Protein AF-I0R8M8-F1 (afdb_monomer)

Radius of gyration: 15.37 Å; Cα contacts (8 Å, |Δi|>4): 117; chains: 1; bounding box: 38×27×42 Å

Organism: NCBI:txid1095750

Secondary structure (DSSP, 8-state):
--GGGTSS-GGGS-HHHHHHHHHHHHHH---TT--HHHHHHHHHH--TTS-HHHHHHHHHHHTT-HHHHHHHHHHHT-HHHHHHHHHHHHHHHHH-SSS-HHHHHHHHHHHHHHHHHHHHHTT----------

Nearest PDB structures (foldseek):
  2ynq-assembly1_D  TM=8.983E-01  e=4.104E-06  Geobacillus thermodenitrificans NG80-2
  6z0f-assembly1_A  TM=8.382E-01  e=6.108E-04  Bacillus subtilis subsp. subtilis str. 168
  6z0f-assembly1_B  TM=7.909E-01  e=6.414E-03  Bacillus subtilis subsp. subtilis str. 168

Solvent-accessible surface area (backbone atoms only — not comparable to full-atom values): 7699 Å² total; per-residue (Å²): 125,69,70,75,64,68,78,55,61,77,88,76,52,53,71,76,66,34,47,60,54,17,52,52,26,51,71,65,50,78,58,86,91,51,44,70,70,54,39,53,54,53,49,68,66,56,46,99,82,45,59,63,63,61,36,50,28,34,40,28,47,57,67,70,35,25,67,64,15,33,55,43,17,58,76,67,68,34,61,68,55,30,36,54,22,40,53,50,39,42,52,54,55,72,68,51,81,84,58,53,72,68,62,41,51,54,52,46,52,58,41,51,52,54,40,49,55,38,25,57,74,70,72,45,89,75,77,76,79,77,79,80,129

Foldseek 3Di:
DLVVLLPDDLVPDDLVRLLVLLLVLLVPDPQPVNDVVNSVVLNVVPDSPPDSLSSSLSNCVSNLVLVSNCVSCVVVVPLVSNLSSLSSVLVVLVPDPPDDPVVSVVVNVVSVVSNVVSCVVVVHDDDPDPPDD

Mean predicted aligned error: 7.82 Å

Sequence (133 aa):
MIDDLSNISVSTMNEYEKYIPAVAYIRSQSVDAFSKETKDMLIERLSYNSDVKQLDYWIYLGRADADNAIDIAQRLSDNQLLLYAYIQKYEIVSADTTLSGDDKSSKLNSIKENIKDLAQTLGIKYEPEKTEE

pLDDT: mean 79.9, std 14.68, range [33.81, 95.94]

Structure (mmCIF, N/CA/C/O backbone):
data_AF-I0R8M8-F1
#
_entry.id   AF-I0R8M8-F1
#
loop_
_atom_site.group_PDB
_atom_site.id
_atom_site.type_symbol
_atom_site.label_atom_id
_atom_site.label_alt_id
_atom_site.label_comp_id
_atom_site.label_asym_id
_atom_site.label_entity_id
_atom_site.label_seq_id
_atom_site.pdbx_PDB_ins_code
_atom_site.Cartn_x
_atom_site.Cartn_y
_atom_site.Cartn_z
_atom_site.occupancy
_atom_site.B_iso_or_equiv
_atom_site.auth_seq_id
_atom_site.auth_comp_id
_atom_site.auth_asym_id
_atom_site.auth_atom_id
_atom_site.pdbx_PDB_model_num
ATOM 1 N N . MET A 1 1 ? -6.540 12.535 -19.218 1.00 45.56 1 MET A N 1
ATOM 2 C CA . MET A 1 1 ? -5.378 11.708 -19.621 1.00 45.56 1 MET A CA 1
ATOM 3 C C . MET A 1 1 ? -5.058 10.590 -18.618 1.00 45.56 1 MET A C 1
ATOM 5 O O . MET A 1 1 ? -4.405 9.642 -19.017 1.00 45.56 1 MET A O 1
ATOM 9 N N . ILE A 1 2 ? -5.539 10.633 -17.361 1.00 47.44 2 ILE A N 1
ATOM 10 C CA . ILE A 1 2 ? -5.502 9.463 -16.452 1.00 47.44 2 ILE A CA 1
ATOM 11 C C . ILE A 1 2 ? -6.608 8.437 -16.782 1.00 47.44 2 ILE A C 1
ATOM 13 O O . ILE A 1 2 ? -6.375 7.241 -16.643 1.00 47.44 2 ILE A O 1
ATOM 17 N N . ASP A 1 3 ? -7.764 8.880 -17.295 1.00 49.12 3 ASP A N 1
ATOM 18 C CA . ASP A 1 3 ? -8.909 7.990 -17.563 1.00 49.12 3 ASP A CA 1
ATOM 19 C C . ASP A 1 3 ? -8.630 6.891 -18.601 1.00 49.12 3 ASP A C 1
ATOM 21 O O . ASP A 1 3 ? -9.057 5.754 -18.406 1.00 49.12 3 ASP A O 1
ATOM 25 N N . ASP A 1 4 ? -7.843 7.167 -19.646 1.00 52.22 4 ASP A N 1
ATOM 26 C CA . ASP A 1 4 ? -7.537 6.173 -20.692 1.00 52.22 4 ASP A CA 1
ATOM 27 C C . ASP A 1 4 ? -6.676 5.008 -20.175 1.00 52.22 4 ASP A C 1
ATOM 29 O O . ASP A 1 4 ? -6.748 3.892 -20.689 1.00 52.22 4 ASP A O 1
ATOM 33 N N . LEU A 1 5 ? -5.889 5.242 -19.119 1.00 55.00 5 LEU A N 1
ATOM 34 C CA . LEU A 1 5 ? -5.013 4.232 -18.527 1.00 55.00 5 LEU A CA 1
ATOM 35 C C . LEU A 1 5 ? -5.740 3.331 -17.526 1.00 55.00 5 LEU A C 1
ATOM 37 O O . LEU A 1 5 ? -5.171 2.318 -17.137 1.00 55.00 5 LEU A O 1
ATOM 41 N N . SER A 1 6 ? -6.970 3.650 -17.111 1.00 58.25 6 SER A N 1
ATOM 42 C CA . SER A 1 6 ? -7.736 2.841 -16.147 1.00 58.25 6 SER A CA 1
ATOM 43 C C . SER A 1 6 ? -8.285 1.535 -16.745 1.00 58.25 6 SER A C 1
ATOM 45 O O . SER A 1 6 ? -8.376 0.530 -16.043 1.00 58.25 6 SER A O 1
ATOM 47 N N . ASN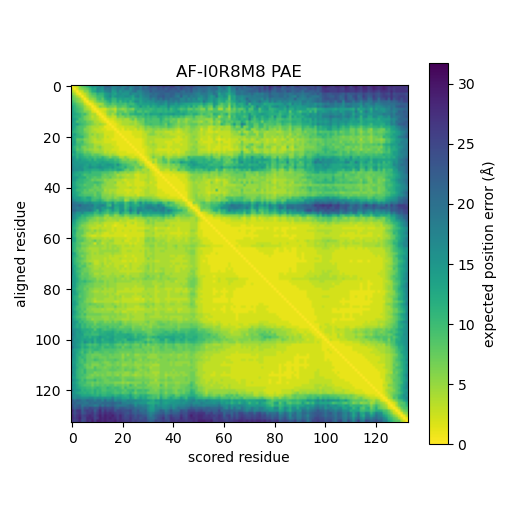 A 1 7 ? -8.571 1.519 -18.054 1.00 60.56 7 ASN A N 1
ATOM 48 C CA . ASN A 1 7 ? -9.250 0.414 -18.748 1.00 60.56 7 ASN A CA 1
ATOM 49 C C . ASN A 1 7 ? -8.324 -0.715 -19.232 1.00 60.56 7 ASN A C 1
ATOM 51 O O . ASN A 1 7 ? -8.800 -1.742 -19.714 1.00 60.56 7 ASN A O 1
ATOM 55 N N . ILE A 1 8 ? -7.004 -0.547 -19.129 1.00 67.56 8 ILE A N 1
ATOM 56 C CA . ILE A 1 8 ? -6.031 -1.557 -19.565 1.00 67.56 8 ILE A CA 1
ATOM 57 C C . ILE A 1 8 ? -5.657 -2.440 -18.371 1.00 67.56 8 ILE A C 1
ATOM 59 O O . ILE A 1 8 ? -5.300 -1.937 -17.299 1.00 67.56 8 ILE A O 1
ATOM 63 N N . SER A 1 9 ? -5.707 -3.763 -18.547 1.00 71.56 9 SER A N 1
ATOM 64 C CA . SER A 1 9 ? -5.292 -4.709 -17.508 1.00 71.56 9 SER A CA 1
ATOM 65 C C . SER A 1 9 ? -3.808 -4.533 -17.179 1.00 71.56 9 SER A C 1
ATOM 67 O O . SER A 1 9 ? -2.962 -4.551 -18.076 1.00 71.56 9 SER A O 1
ATOM 69 N N . VAL A 1 10 ? -3.482 -4.432 -15.888 1.00 73.25 10 VAL A N 1
ATOM 70 C CA . VAL A 1 10 ? -2.095 -4.312 -15.399 1.00 73.25 10 VAL A CA 1
ATOM 71 C C . VAL A 1 10 ? -1.236 -5.477 -15.908 1.00 73.25 10 VAL A C 1
ATOM 73 O O . VAL A 1 10 ? -0.089 -5.289 -16.303 1.00 73.25 10 VAL A O 1
ATOM 76 N N . SER A 1 11 ? -1.816 -6.676 -16.012 1.00 68.69 11 SER A N 1
ATOM 77 C CA . SER A 1 11 ? -1.134 -7.877 -16.514 1.00 68.69 11 SER A CA 1
ATOM 78 C C . SER A 1 11 ? -0.768 -7.839 -18.003 1.00 68.69 11 SER A C 1
ATOM 80 O O . SER A 1 11 ? 0.063 -8.632 -18.433 1.00 68.69 11 SER A O 1
ATOM 82 N N . THR A 1 12 ? -1.378 -6.947 -18.789 1.00 74.56 12 THR A N 1
ATOM 83 C CA . THR A 1 12 ? -1.187 -6.876 -20.251 1.00 74.56 12 THR A CA 1
ATOM 84 C C . THR A 1 12 ? -0.199 -5.800 -20.699 1.00 74.56 12 THR A C 1
ATOM 86 O O . THR A 1 12 ? 0.222 -5.822 -21.850 1.00 74.56 12 THR A O 1
ATOM 89 N N . MET A 1 13 ? 0.182 -4.885 -19.804 1.00 76.62 13 MET A N 1
ATOM 90 C CA . MET A 1 13 ? 1.145 -3.821 -20.098 1.00 76.62 13 MET A CA 1
ATOM 91 C C . MET A 1 13 ? 2.584 -4.352 -20.067 1.00 76.62 13 MET A C 1
ATOM 93 O O . MET A 1 13 ? 2.937 -5.171 -19.212 1.00 76.62 13 MET A O 1
ATOM 97 N N . ASN A 1 14 ? 3.440 -3.844 -20.949 1.00 77.50 14 ASN A N 1
ATOM 98 C CA . ASN A 1 14 ? 4.884 -4.032 -20.833 1.00 77.50 14 ASN A CA 1
ATOM 99 C C . ASN A 1 14 ? 5.496 -3.080 -19.782 1.00 77.50 14 ASN A C 1
ATOM 101 O O . ASN A 1 14 ? 4.851 -2.155 -19.295 1.00 77.50 14 ASN A O 1
ATOM 105 N N . GLU A 1 15 ? 6.754 -3.308 -19.408 1.00 70.62 15 GLU A N 1
ATOM 106 C CA . GLU A 1 15 ? 7.450 -2.543 -18.361 1.00 70.62 15 GLU A CA 1
ATOM 107 C C . GLU A 1 15 ? 7.467 -1.023 -18.619 1.00 70.62 15 GLU A C 1
ATOM 109 O O . GLU A 1 15 ? 7.186 -0.232 -17.717 1.00 70.62 15 GLU A O 1
ATOM 114 N N . TYR A 1 16 ? 7.700 -0.606 -19.866 1.00 74.44 16 TYR A N 1
ATOM 115 C CA . TYR A 1 16 ? 7.684 0.807 -20.253 1.00 74.44 16 TYR A CA 1
ATOM 116 C C . TYR A 1 16 ? 6.284 1.423 -20.144 1.00 74.44 16 TYR A C 1
ATOM 118 O O . TYR A 1 16 ? 6.135 2.563 -19.703 1.00 74.44 16 TYR A O 1
ATOM 126 N N . GLU A 1 17 ? 5.256 0.664 -20.520 1.00 79.50 17 GLU A N 1
ATOM 127 C CA . GLU A 1 17 ? 3.852 1.079 -20.430 1.00 79.50 17 GLU A CA 1
ATOM 128 C C . GLU A 1 17 ? 3.376 1.205 -18.980 1.00 79.50 17 GLU A C 1
ATOM 130 O O . GLU A 1 17 ? 2.491 2.011 -18.702 1.00 79.50 17 GLU A O 1
ATOM 135 N N . LYS A 1 18 ? 3.985 0.460 -18.049 1.00 80.06 18 LYS A N 1
ATOM 136 C CA . LYS A 1 18 ? 3.679 0.513 -16.613 1.00 80.06 18 LYS A CA 1
ATOM 137 C C . LYS A 1 18 ? 4.355 1.674 -15.890 1.00 80.06 18 LYS A C 1
ATOM 139 O O . LYS A 1 18 ? 3.802 2.199 -14.925 1.00 80.06 18 LYS A O 1
ATOM 144 N N . TYR A 1 19 ? 5.528 2.103 -16.352 1.00 81.56 19 TYR A N 1
ATOM 145 C CA . TYR A 1 19 ? 6.311 3.138 -15.675 1.00 81.56 19 TYR A CA 1
ATOM 146 C C . TYR A 1 19 ? 5.564 4.473 -15.543 1.00 81.56 19 TYR A C 1
ATOM 148 O O . TYR A 1 19 ? 5.460 5.033 -14.452 1.00 81.56 19 TYR A O 1
ATOM 156 N N . ILE A 1 20 ? 4.995 4.971 -16.645 1.00 80.31 20 ILE A N 1
ATOM 157 C CA . ILE A 1 20 ? 4.268 6.250 -16.668 1.00 80.31 20 ILE A CA 1
ATOM 158 C C . ILE A 1 20 ? 3.068 6.254 -15.698 1.00 80.31 20 ILE A C 1
ATOM 160 O O . ILE A 1 20 ? 3.007 7.168 -14.868 1.00 80.31 20 ILE A O 1
ATOM 164 N N . PRO A 1 21 ? 2.126 5.285 -15.745 1.00 81.19 21 PRO A N 1
ATOM 165 C CA . PRO A 1 21 ? 1.018 5.249 -14.797 1.00 81.19 21 PRO A CA 1
ATOM 166 C C . PRO A 1 21 ? 1.493 5.048 -13.357 1.00 81.19 21 PRO A C 1
ATOM 168 O O . PRO A 1 21 ? 1.006 5.758 -12.484 1.00 81.19 21 PRO A O 1
ATOM 171 N N . ALA A 1 22 ? 2.469 4.172 -13.091 1.00 81.62 22 ALA A N 1
ATOM 172 C CA . ALA A 1 22 ? 3.003 3.969 -11.740 1.00 81.62 22 ALA A CA 1
ATOM 173 C C . ALA A 1 22 ? 3.521 5.280 -11.118 1.00 81.62 22 ALA A C 1
ATOM 175 O O . ALA A 1 22 ? 3.127 5.647 -10.011 1.00 81.62 22 ALA A O 1
ATOM 176 N N . VAL A 1 23 ? 4.342 6.039 -11.854 1.00 82.31 23 VAL A N 1
ATOM 177 C CA . VAL A 1 23 ? 4.855 7.339 -11.391 1.00 82.31 23 VAL A CA 1
ATOM 178 C C . VAL A 1 23 ? 3.727 8.356 -11.206 1.00 82.31 23 VAL A C 1
ATOM 180 O O . VAL A 1 23 ? 3.731 9.105 -10.227 1.00 82.31 23 VAL A O 1
ATOM 183 N N . ALA A 1 24 ? 2.753 8.397 -12.120 1.00 81.94 24 A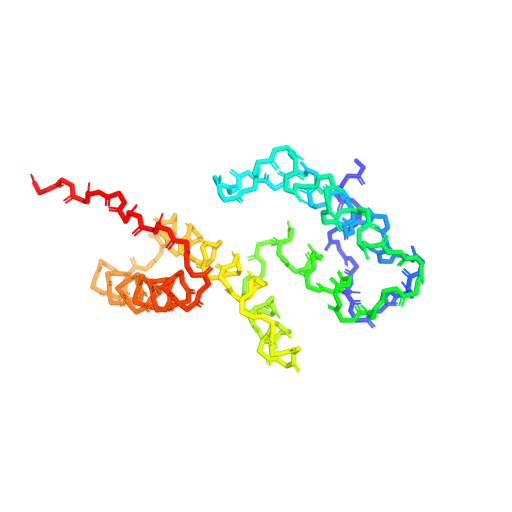LA A N 1
ATOM 184 C CA . ALA A 1 24 ? 1.602 9.290 -11.998 1.00 81.94 24 ALA A CA 1
ATOM 185 C C . ALA A 1 24 ? 0.791 8.995 -10.726 1.00 81.94 24 ALA A C 1
ATOM 187 O O . ALA A 1 24 ? 0.452 9.929 -9.999 1.00 81.94 24 ALA A O 1
ATOM 188 N N . TYR A 1 25 ? 0.562 7.716 -10.424 1.00 81.88 25 TYR A N 1
ATOM 189 C CA . TYR A 1 25 ? -0.183 7.287 -9.246 1.00 81.88 25 TYR A CA 1
ATOM 190 C C . TYR A 1 25 ? 0.532 7.609 -7.931 1.00 81.88 25 TYR A C 1
ATOM 192 O O . TYR A 1 25 ? -0.101 8.107 -7.001 1.00 81.88 25 TYR A O 1
ATOM 200 N N . ILE A 1 26 ? 1.857 7.446 -7.863 1.00 81.75 26 ILE A N 1
ATOM 201 C CA . ILE A 1 26 ? 2.640 7.856 -6.680 1.00 81.75 26 ILE A CA 1
ATOM 202 C C . ILE A 1 26 ? 2.523 9.359 -6.443 1.00 81.75 26 ILE A C 1
ATOM 204 O O . ILE A 1 26 ? 2.323 9.808 -5.312 1.00 81.75 26 ILE A O 1
ATOM 208 N N . ARG A 1 27 ? 2.614 10.155 -7.514 1.00 81.06 27 ARG A N 1
ATOM 209 C CA . ARG A 1 27 ? 2.477 11.614 -7.424 1.00 81.06 27 ARG A CA 1
ATOM 210 C C . ARG A 1 27 ? 1.089 12.020 -6.933 1.00 81.06 27 ARG A C 1
ATOM 212 O O . ARG A 1 27 ? 0.991 12.944 -6.124 1.00 81.06 27 ARG A O 1
ATOM 219 N N . SER A 1 28 ? 0.040 11.335 -7.392 1.00 78.75 28 SER A N 1
ATOM 220 C CA . SER A 1 28 ? -1.347 11.630 -7.022 1.00 78.75 28 SER A CA 1
ATOM 221 C C . SER A 1 28 ? -1.781 11.070 -5.668 1.00 78.75 28 SER A C 1
ATOM 223 O O . SER A 1 28 ? -2.861 11.428 -5.211 1.00 78.75 28 SER A O 1
ATOM 225 N N . GLN A 1 29 ? -0.983 10.212 -5.022 1.00 76.12 29 GLN A N 1
ATOM 226 C CA . GLN A 1 29 ? -1.400 9.539 -3.793 1.00 76.12 29 GLN A CA 1
ATOM 227 C C . GLN A 1 29 ? -1.700 10.542 -2.675 1.00 76.12 29 GLN A C 1
ATOM 229 O O . GLN A 1 29 ? -0.848 11.353 -2.324 1.00 76.12 29 GLN A O 1
ATOM 234 N N . SER A 1 30 ? -2.898 10.498 -2.101 1.00 64.62 30 SER A N 1
ATOM 235 C CA . SER A 1 30 ? -3.338 11.446 -1.066 1.00 64.62 30 SER A CA 1
ATOM 236 C C . SER A 1 30 ? -3.210 10.919 0.362 1.00 64.62 30 SER A C 1
ATOM 238 O O . SER A 1 30 ? -3.522 11.652 1.288 1.00 64.62 30 SER A O 1
ATOM 240 N N . VAL A 1 31 ? -2.765 9.674 0.540 1.00 63.62 31 VAL A N 1
ATOM 241 C CA . VAL A 1 31 ? -2.599 9.048 1.858 1.00 63.62 31 VAL A CA 1
ATOM 242 C C . VAL A 1 31 ? -1.570 9.831 2.684 1.00 63.62 31 VAL A C 1
ATOM 244 O O . VAL A 1 31 ? -0.453 10.057 2.212 1.00 63.62 31 VAL A O 1
ATOM 247 N N . ASP A 1 32 ? -1.912 10.186 3.926 1.00 62.75 32 ASP A N 1
ATOM 248 C CA . ASP A 1 32 ? -1.104 11.048 4.812 1.00 62.75 32 ASP A CA 1
ATOM 249 C C . ASP A 1 32 ? 0.328 10.536 5.050 1.00 62.75 32 ASP A C 1
ATOM 251 O O . ASP A 1 32 ? 1.256 11.311 5.288 1.00 62.75 32 ASP A O 1
ATOM 255 N N . ALA A 1 33 ? 0.546 9.226 4.915 1.00 64.62 33 ALA A N 1
ATOM 256 C CA . ALA A 1 33 ? 1.864 8.600 5.009 1.00 64.62 33 ALA A CA 1
ATOM 257 C C . ALA A 1 33 ? 2.821 8.950 3.843 1.00 64.62 33 ALA A C 1
ATOM 259 O O . ALA A 1 33 ? 3.999 8.590 3.889 1.00 64.62 33 ALA A O 1
ATOM 260 N N . PHE A 1 34 ? 2.343 9.635 2.798 1.00 67.38 34 PHE A N 1
ATOM 261 C CA . PHE A 1 34 ? 3.119 10.015 1.617 1.00 67.38 34 PHE A CA 1
ATOM 262 C C . PHE A 1 34 ? 3.418 11.518 1.598 1.00 67.38 34 PHE A C 1
ATOM 264 O O . PHE A 1 34 ? 2.836 12.280 0.816 1.00 67.38 34 PHE A O 1
ATOM 271 N N . SER A 1 35 ? 4.386 11.952 2.415 1.00 77.31 35 SER A N 1
ATOM 272 C CA . SER A 1 35 ? 4.948 13.304 2.287 1.00 77.31 35 SER A CA 1
ATOM 273 C C . SER A 1 35 ? 5.515 13.528 0.880 1.00 77.31 35 SER A C 1
ATOM 275 O O . SER A 1 35 ? 5.829 12.575 0.157 1.00 77.31 35 SER A O 1
ATOM 277 N N . LYS A 1 36 ? 5.693 14.791 0.481 1.00 76.19 36 LYS A N 1
ATOM 278 C CA . LYS A 1 36 ? 6.299 15.112 -0.817 1.00 76.19 36 LYS A CA 1
ATOM 279 C C . LYS A 1 36 ? 7.687 14.471 -0.961 1.00 76.19 36 LYS A C 1
ATOM 281 O O . LYS A 1 36 ? 7.950 13.836 -1.974 1.00 76.19 36 LYS A O 1
ATOM 286 N N . GLU A 1 37 ? 8.524 14.554 0.072 1.00 78.69 37 GLU A N 1
ATOM 287 C CA . GLU A 1 37 ? 9.860 13.941 0.088 1.00 78.69 37 GLU A CA 1
ATOM 288 C C . GLU A 1 37 ? 9.789 12.415 -0.031 1.00 78.69 37 GLU A C 1
ATOM 290 O O . GLU A 1 37 ? 10.599 11.805 -0.725 1.00 78.69 37 GLU A O 1
ATOM 295 N N . THR A 1 38 ? 8.795 11.794 0.610 1.00 77.50 38 THR A N 1
ATOM 296 C CA . THR A 1 38 ? 8.571 10.347 0.515 1.00 77.50 38 THR A CA 1
ATOM 297 C C . THR A 1 38 ? 8.220 9.953 -0.917 1.00 77.50 38 THR A C 1
ATOM 299 O O . THR A 1 38 ? 8.793 9.007 -1.449 1.00 77.50 38 THR A O 1
ATOM 302 N N . LYS A 1 39 ? 7.325 10.700 -1.573 1.00 79.94 39 LYS A N 1
ATOM 303 C CA . LYS A 1 39 ? 6.949 10.464 -2.974 1.00 79.94 39 LYS A CA 1
ATOM 304 C C . LYS A 1 39 ? 8.129 10.645 -3.921 1.00 79.94 39 LYS A C 1
ATOM 306 O O . LYS A 1 39 ? 8.337 9.791 -4.778 1.00 79.94 39 LYS A O 1
ATOM 311 N N . ASP A 1 40 ? 8.905 11.712 -3.753 1.00 81.44 40 ASP A N 1
ATOM 312 C CA . ASP A 1 40 ? 10.075 11.984 -4.589 1.00 81.44 40 ASP A CA 1
ATOM 313 C C . ASP 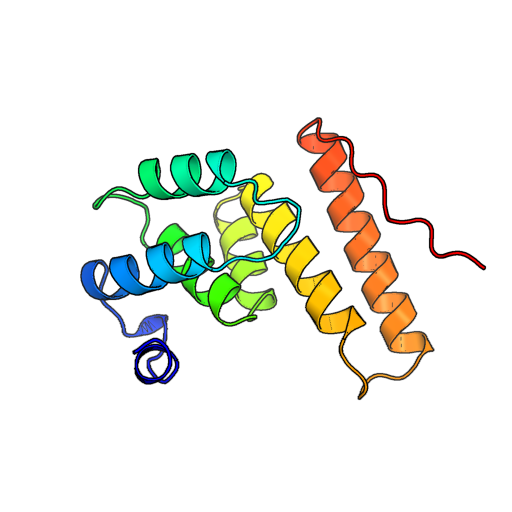A 1 40 ? 11.117 10.857 -4.441 1.00 81.44 40 ASP A C 1
ATOM 315 O O . ASP A 1 40 ? 11.552 10.294 -5.443 1.00 81.44 40 ASP A O 1
ATOM 319 N N . MET A 1 41 ? 11.402 10.409 -3.211 1.00 80.19 41 MET A N 1
ATOM 320 C CA . MET A 1 41 ? 12.278 9.256 -2.952 1.00 80.19 41 MET A CA 1
ATOM 321 C C . MET A 1 41 ? 11.753 7.954 -3.586 1.00 80.19 41 MET A C 1
ATOM 323 O O . MET A 1 41 ? 12.536 7.162 -4.112 1.00 80.19 41 MET A O 1
ATOM 327 N N . LEU A 1 42 ? 10.444 7.691 -3.523 1.00 79.69 42 LEU A N 1
ATOM 328 C CA . LEU A 1 42 ? 9.840 6.499 -4.132 1.00 79.69 42 LEU A CA 1
ATOM 329 C C . LEU A 1 42 ? 9.960 6.521 -5.659 1.00 79.69 42 LEU A C 1
ATOM 331 O O . LEU A 1 42 ? 10.260 5.493 -6.263 1.00 79.69 42 LEU A O 1
ATOM 335 N N . ILE A 1 43 ? 9.775 7.690 -6.273 1.00 80.06 43 ILE A N 1
ATOM 336 C CA . ILE A 1 43 ? 9.938 7.884 -7.718 1.00 80.06 43 ILE A CA 1
ATOM 337 C C . ILE A 1 43 ? 11.407 7.738 -8.122 1.00 80.06 43 ILE A C 1
ATOM 339 O O . ILE A 1 43 ? 11.688 7.111 -9.133 1.00 80.06 43 ILE A O 1
ATOM 343 N N . GLU A 1 44 ? 12.353 8.255 -7.337 1.00 79.38 44 GLU A N 1
ATOM 344 C CA . GLU A 1 44 ? 13.789 8.082 -7.603 1.00 79.38 44 GLU A CA 1
ATOM 345 C C . GLU A 1 44 ? 14.234 6.615 -7.514 1.00 79.38 44 GLU A C 1
ATOM 347 O O . GLU A 1 44 ? 15.095 6.175 -8.277 1.00 79.38 44 GLU A O 1
ATOM 352 N N . ARG A 1 45 ? 13.635 5.838 -6.601 1.00 72.69 45 ARG A N 1
ATOM 353 C CA . ARG A 1 45 ? 13.871 4.388 -6.485 1.00 72.69 45 ARG A CA 1
ATOM 354 C C . ARG A 1 45 ? 13.228 3.586 -7.617 1.00 72.69 45 ARG A C 1
ATOM 356 O O . ARG A 1 45 ? 13.677 2.472 -7.892 1.00 72.69 45 ARG A O 1
ATOM 363 N N . LEU A 1 46 ? 12.210 4.138 -8.275 1.00 73.25 46 LEU A N 1
ATOM 364 C CA . LEU A 1 46 ? 11.635 3.588 -9.495 1.00 73.25 46 LEU A CA 1
ATOM 365 C C . LEU A 1 46 ? 12.542 3.922 -10.677 1.00 73.25 46 LEU A C 1
ATOM 367 O O . LEU A 1 46 ? 12.384 4.930 -11.357 1.00 73.25 46 LEU A O 1
ATOM 371 N N . SER A 1 47 ? 13.526 3.064 -10.918 1.00 60.56 47 SER A N 1
ATOM 372 C CA . SER A 1 47 ? 14.343 3.130 -12.125 1.00 60.56 47 SER A CA 1
ATOM 373 C C . SER A 1 47 ? 13.749 2.245 -13.219 1.00 60.56 47 SER A C 1
ATOM 375 O O . SER A 1 47 ? 12.930 1.370 -12.960 1.00 60.56 47 SER A O 1
ATOM 377 N N . TYR A 1 48 ? 14.216 2.421 -14.451 1.00 49.25 48 TYR A N 1
ATOM 378 C CA . TYR A 1 48 ? 13.850 1.570 -15.584 1.00 49.25 48 TYR A CA 1
ATOM 379 C C . TYR A 1 48 ? 14.142 0.062 -15.368 1.00 49.25 48 TYR A C 1
ATOM 381 O O . TYR A 1 48 ? 13.600 -0.751 -16.094 1.00 49.25 48 TYR A O 1
ATOM 389 N N . ASN A 1 49 ? 14.954 -0.311 -14.367 1.00 51.38 49 ASN A N 1
ATOM 390 C CA . ASN A 1 49 ? 15.225 -1.707 -13.984 1.00 51.38 49 ASN A CA 1
ATOM 391 C C . ASN A 1 49 ? 14.470 -2.146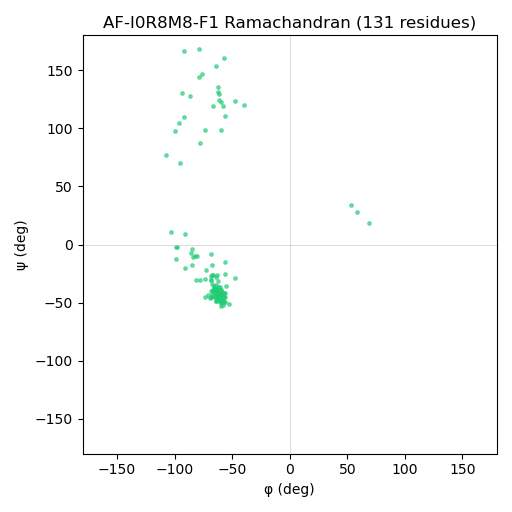 -12.715 1.00 51.38 49 ASN A C 1
ATOM 393 O O . ASN A 1 49 ? 14.836 -3.146 -12.089 1.00 51.38 49 ASN A O 1
ATOM 397 N N . SER A 1 50 ? 13.513 -1.349 -12.239 1.00 60.94 50 SER A N 1
ATOM 398 C CA . SER A 1 50 ? 12.706 -1.716 -11.080 1.00 60.94 50 SER A CA 1
ATOM 399 C C . SER A 1 50 ? 11.917 -2.978 -11.390 1.00 60.94 50 SER A C 1
ATOM 401 O O . SER A 1 50 ? 11.330 -3.091 -12.461 1.00 60.94 50 SER A O 1
ATOM 403 N N . ASP A 1 51 ? 11.897 -3.924 -10.446 1.00 71.31 51 ASP A N 1
ATOM 404 C CA . ASP A 1 51 ? 11.129 -5.163 -10.583 1.00 71.31 51 ASP A CA 1
ATOM 405 C C . ASP A 1 51 ? 9.709 -4.813 -11.049 1.00 71.31 51 ASP A C 1
ATOM 407 O O . ASP A 1 51 ? 9.027 -4.013 -10.406 1.00 71.31 51 ASP A O 1
ATOM 411 N N . VAL A 1 52 ? 9.272 -5.385 -12.176 1.00 76.62 52 VAL A N 1
ATOM 412 C CA . VAL A 1 52 ? 7.944 -5.165 -12.776 1.00 76.62 52 VAL A CA 1
ATOM 413 C C . VAL A 1 52 ? 6.830 -5.290 -11.729 1.00 76.62 52 VAL A C 1
ATOM 415 O O . VAL A 1 52 ? 5.813 -4.607 -11.820 1.00 76.62 52 VAL A O 1
ATOM 418 N N . LYS A 1 53 ? 7.043 -6.093 -10.680 1.00 81.50 53 LYS A N 1
ATOM 419 C CA . LYS A 1 53 ? 6.135 -6.208 -9.536 1.00 81.50 53 LYS A CA 1
ATOM 420 C C . LYS A 1 53 ? 5.975 -4.907 -8.744 1.00 81.50 53 LYS A C 1
ATOM 422 O O . LYS A 1 53 ? 4.868 -4.606 -8.318 1.00 81.50 53 LYS A O 1
ATOM 427 N N . GLN A 1 54 ? 7.029 -4.115 -8.554 1.00 83.44 54 GLN A N 1
ATOM 428 C CA . GLN A 1 54 ? 6.915 -2.795 -7.924 1.00 83.44 54 GLN A CA 1
ATOM 429 C C . GLN A 1 54 ? 6.100 -1.830 -8.789 1.00 83.44 54 GLN A C 1
ATOM 431 O O . GLN A 1 54 ? 5.314 -1.055 -8.254 1.00 83.44 54 GLN A O 1
ATOM 436 N N . LEU A 1 55 ? 6.231 -1.895 -10.117 1.00 85.69 55 LEU A N 1
ATOM 437 C CA . LEU A 1 55 ? 5.392 -1.097 -11.015 1.00 85.69 55 LEU A CA 1
ATOM 438 C C . LEU A 1 55 ? 3.921 -1.510 -10.915 1.00 85.69 55 LEU A C 1
ATOM 440 O O . LEU A 1 55 ? 3.053 -0.650 -10.771 1.00 85.69 55 LEU A O 1
ATOM 444 N N . ASP A 1 56 ? 3.654 -2.816 -10.918 1.00 88.06 56 ASP A N 1
ATOM 445 C CA . ASP A 1 56 ? 2.308 -3.362 -10.735 1.00 88.06 56 ASP A CA 1
ATOM 446 C C . ASP A 1 56 ? 1.696 -2.892 -9.415 1.00 88.06 56 ASP A C 1
ATOM 448 O O . ASP A 1 56 ? 0.558 -2.427 -9.400 1.00 88.06 56 ASP A O 1
ATOM 452 N N . TYR A 1 57 ? 2.468 -2.936 -8.325 1.00 91.12 57 TYR A N 1
ATOM 453 C CA . TYR A 1 57 ? 2.041 -2.470 -7.008 1.00 91.12 57 TYR A CA 1
ATOM 454 C C . TYR A 1 57 ? 1.510 -1.031 -7.050 1.00 91.12 57 TYR A C 1
ATOM 456 O O . TYR A 1 57 ? 0.393 -0.774 -6.603 1.00 91.12 57 TYR A O 1
ATOM 464 N N . TRP A 1 58 ? 2.273 -0.096 -7.625 1.00 89.38 58 TRP A N 1
ATOM 465 C CA . TRP A 1 58 ? 1.876 1.314 -7.668 1.00 89.38 58 TRP A CA 1
ATOM 466 C C . TRP A 1 58 ? 0.671 1.566 -8.570 1.00 89.38 58 TRP A C 1
ATOM 468 O O . TRP A 1 58 ? -0.127 2.459 -8.285 1.00 89.38 58 TRP A O 1
ATOM 478 N N . ILE A 1 59 ? 0.504 0.768 -9.627 1.00 88.31 59 ILE A N 1
ATOM 479 C CA . ILE A 1 59 ? -0.684 0.832 -10.481 1.00 88.31 59 ILE A CA 1
ATOM 480 C C . ILE A 1 59 ? -1.918 0.326 -9.729 1.00 88.31 59 ILE A C 1
ATOM 482 O O . ILE A 1 59 ? -2.951 0.991 -9.767 1.00 88.31 59 ILE A O 1
ATOM 486 N N . TYR A 1 60 ? -1.831 -0.811 -9.029 1.00 92.06 60 TYR A N 1
ATOM 487 C CA . TYR A 1 60 ? -2.951 -1.333 -8.239 1.00 92.06 60 TYR A CA 1
ATOM 488 C C . TYR A 1 60 ? -3.340 -0.380 -7.110 1.00 92.06 60 TYR A C 1
ATOM 490 O O . TYR A 1 60 ? -4.513 -0.026 -6.989 1.00 92.06 60 TYR A O 1
ATOM 498 N N . LEU A 1 61 ? -2.357 0.126 -6.360 1.00 89.38 61 LEU A N 1
ATOM 499 C CA . LEU A 1 61 ? -2.580 1.124 -5.315 1.00 89.38 61 LEU A CA 1
ATOM 500 C C . LEU A 1 61 ? -3.251 2.385 -5.895 1.00 89.38 61 LEU A C 1
ATOM 502 O O . LEU A 1 61 ? -4.266 2.866 -5.400 1.00 89.38 61 LEU A O 1
ATOM 506 N N . GLY A 1 62 ? -2.752 2.887 -7.024 1.00 85.88 62 GLY A N 1
ATOM 507 C CA . GLY A 1 62 ? -3.326 4.045 -7.708 1.00 85.88 62 GLY A CA 1
ATOM 508 C C . GLY A 1 62 ? -4.755 3.863 -8.228 1.00 85.88 62 GLY A C 1
ATOM 509 O O . GLY A 1 62 ? -5.501 4.833 -8.352 1.00 85.88 62 GLY A O 1
ATOM 510 N N . ARG A 1 63 ? -5.159 2.621 -8.507 1.00 88.19 63 ARG A N 1
ATOM 511 C CA . ARG A 1 63 ? -6.516 2.249 -8.936 1.00 88.19 63 ARG A CA 1
ATOM 512 C C . ARG A 1 63 ? -7.448 1.893 -7.774 1.00 88.19 63 ARG A C 1
ATOM 514 O O . ARG A 1 63 ? -8.551 1.418 -8.026 1.00 88.19 63 ARG A O 1
ATOM 521 N N . ALA A 1 64 ? -7.018 2.125 -6.531 1.00 88.06 64 ALA A N 1
ATOM 522 C CA . ALA A 1 64 ? -7.727 1.718 -5.318 1.00 88.06 64 ALA A CA 1
ATOM 523 C C . ALA A 1 64 ? -7.981 0.196 -5.238 1.00 88.06 64 ALA A C 1
ATOM 525 O O . ALA A 1 64 ? -8.921 -0.258 -4.591 1.00 88.06 64 ALA A O 1
ATOM 526 N N . ASP A 1 65 ? -7.119 -0.604 -5.868 1.00 91.50 65 ASP A N 1
ATOM 527 C CA . ASP A 1 65 ? -7.132 -2.063 -5.789 1.00 91.50 65 ASP A CA 1
ATOM 528 C C . ASP A 1 65 ? -6.145 -2.528 -4.709 1.00 91.50 65 ASP A C 1
ATOM 530 O O . ASP A 1 65 ? -5.055 -3.051 -4.967 1.00 91.50 65 ASP A O 1
ATOM 534 N N . ALA A 1 66 ? -6.517 -2.254 -3.458 1.00 92.62 66 ALA A N 1
ATOM 535 C CA . ALA A 1 66 ? -5.644 -2.493 -2.317 1.00 92.62 66 ALA A CA 1
ATOM 536 C C . ALA A 1 66 ? -5.366 -3.988 -2.077 1.00 92.62 66 ALA A C 1
ATOM 538 O O . ALA A 1 66 ? -4.314 -4.327 -1.543 1.00 92.62 66 ALA A O 1
ATOM 539 N N . ASP A 1 67 ? -6.262 -4.890 -2.488 1.00 94.69 67 ASP A N 1
ATOM 540 C CA . ASP A 1 67 ? -6.070 -6.333 -2.313 1.00 94.69 67 ASP A CA 1
ATOM 541 C C . ASP A 1 67 ? -4.937 -6.865 -3.199 1.00 94.69 67 ASP A C 1
ATOM 543 O O . ASP A 1 67 ? -4.049 -7.566 -2.706 1.00 94.69 67 ASP A O 1
ATOM 547 N N . ASN A 1 68 ? -4.899 -6.471 -4.477 1.00 94.50 68 ASN A N 1
ATOM 548 C CA . ASN A 1 68 ? -3.781 -6.825 -5.354 1.00 94.50 68 ASN A CA 1
ATOM 549 C C . ASN A 1 68 ? -2.471 -6.140 -4.928 1.00 94.50 68 ASN A C 1
ATOM 551 O O . ASN A 1 68 ? -1.399 -6.744 -5.018 1.00 94.50 68 ASN A O 1
ATOM 555 N N . ALA A 1 69 ? -2.538 -4.910 -4.406 1.00 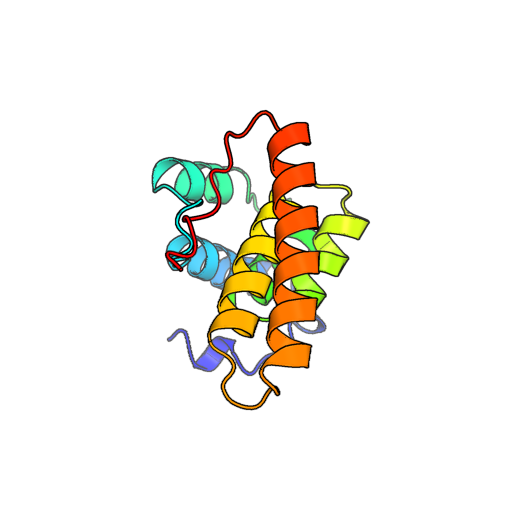93.75 69 ALA A N 1
ATOM 556 C CA . ALA A 1 69 ? -1.369 -4.232 -3.847 1.00 93.75 69 ALA A CA 1
ATOM 557 C C . ALA A 1 69 ? -0.805 -4.963 -2.607 1.00 93.75 69 ALA A C 1
ATOM 559 O O . ALA A 1 69 ? 0.410 -5.152 -2.510 1.00 93.75 69 ALA A O 1
ATOM 560 N N . ILE A 1 70 ? -1.666 -5.438 -1.695 1.00 95.94 70 ILE A N 1
ATOM 561 C CA . ILE A 1 70 ? -1.276 -6.249 -0.526 1.00 95.94 70 ILE A CA 1
ATOM 562 C C . ILE A 1 70 ? -0.587 -7.542 -0.969 1.00 95.94 70 ILE A C 1
ATOM 564 O O . ILE A 1 70 ? 0.495 -7.852 -0.470 1.00 95.94 70 ILE A O 1
ATOM 568 N N . ASP A 1 71 ? -1.174 -8.275 -1.917 1.00 95.62 71 ASP A N 1
ATOM 569 C CA . ASP A 1 71 ? -0.604 -9.533 -2.414 1.00 95.62 71 ASP A CA 1
ATOM 570 C C . ASP A 1 71 ? 0.798 -9.329 -3.015 1.00 95.62 71 ASP A C 1
ATOM 572 O O . ASP A 1 71 ? 1.724 -10.102 -2.751 1.00 95.62 71 ASP A O 1
ATOM 576 N N . ILE A 1 72 ? 1.002 -8.256 -3.785 1.00 92.50 72 ILE A N 1
ATOM 577 C CA . ILE A 1 72 ? 2.334 -7.931 -4.305 1.00 92.50 72 ILE A CA 1
ATOM 578 C C . ILE A 1 72 ? 3.304 -7.608 -3.169 1.00 92.50 72 ILE A C 1
ATOM 580 O O . ILE A 1 72 ? 4.405 -8.159 -3.145 1.00 92.50 72 ILE A O 1
ATOM 584 N N . ALA A 1 73 ? 2.914 -6.750 -2.226 1.00 92.38 73 ALA A N 1
ATOM 585 C CA . ALA A 1 73 ? 3.781 -6.362 -1.119 1.00 92.38 73 ALA A CA 1
ATOM 586 C C . ALA A 1 73 ? 4.201 -7.570 -0.261 1.00 92.38 73 ALA A C 1
ATOM 588 O O . ALA A 1 73 ? 5.372 -7.695 0.101 1.00 92.38 73 ALA A O 1
ATOM 589 N N . GLN A 1 74 ? 3.285 -8.513 -0.018 1.00 93.56 74 GLN A N 1
ATOM 590 C CA . GLN A 1 74 ? 3.582 -9.783 0.652 1.00 93.56 74 GLN A CA 1
ATOM 591 C C . GLN A 1 74 ? 4.560 -10.646 -0.153 1.00 93.56 74 GLN A C 1
ATOM 593 O O . GLN A 1 74 ? 5.548 -11.130 0.400 1.00 93.56 74 GLN A O 1
ATOM 598 N N . ARG A 1 75 ? 4.343 -10.806 -1.467 1.00 91.69 75 ARG A N 1
ATOM 599 C CA . ARG A 1 75 ? 5.255 -11.564 -2.346 1.00 91.69 75 ARG A CA 1
ATOM 600 C C . ARG A 1 75 ? 6.654 -10.958 -2.419 1.00 91.69 75 ARG A C 1
ATOM 602 O O . ARG A 1 75 ? 7.620 -11.698 -2.588 1.00 91.69 75 ARG A O 1
ATOM 609 N N . LEU A 1 76 ? 6.761 -9.638 -2.302 1.00 88.44 76 LEU A N 1
ATOM 610 C CA . LEU A 1 76 ? 8.034 -8.918 -2.233 1.00 88.44 76 LEU A CA 1
ATOM 611 C C . LEU A 1 76 ? 8.644 -8.916 -0.825 1.00 88.44 76 LEU A C 1
ATOM 613 O O . LEU A 1 76 ? 9.800 -8.533 -0.675 1.00 88.44 76 LEU A O 1
ATOM 617 N N . SER A 1 77 ? 7.896 -9.359 0.194 1.00 90.75 77 SER A N 1
ATOM 618 C CA . SER A 1 77 ? 8.276 -9.249 1.610 1.00 90.75 77 SER A CA 1
ATOM 619 C C . SER A 1 77 ? 8.636 -7.810 2.010 1.00 90.75 77 SER A C 1
ATOM 621 O O . SER A 1 77 ? 9.517 -7.585 2.839 1.00 90.75 77 SER A O 1
ATOM 623 N N . ASP A 1 78 ? 7.962 -6.830 1.401 1.00 89.56 78 ASP A N 1
ATOM 624 C CA . ASP A 1 78 ? 8.212 -5.408 1.619 1.00 89.56 78 ASP A CA 1
ATOM 625 C C . ASP A 1 78 ? 7.176 -4.837 2.594 1.00 89.56 78 ASP A C 1
ATOM 627 O O . ASP A 1 78 ? 6.048 -4.497 2.228 1.00 89.56 78 ASP A O 1
ATOM 631 N N . ASN A 1 79 ? 7.573 -4.737 3.863 1.00 90.00 79 ASN A N 1
ATOM 632 C CA . ASN A 1 79 ? 6.705 -4.255 4.937 1.00 90.00 79 ASN A CA 1
ATOM 633 C C . ASN A 1 79 ? 6.273 -2.795 4.752 1.00 90.00 79 ASN A C 1
ATOM 635 O O . ASN A 1 79 ? 5.205 -2.420 5.234 1.00 90.00 79 ASN A O 1
ATOM 639 N N . GLN A 1 80 ? 7.073 -1.969 4.070 1.00 86.25 80 GLN A N 1
ATOM 640 C CA . GLN A 1 80 ? 6.727 -0.570 3.832 1.00 86.25 80 GLN A CA 1
ATOM 641 C C . GLN A 1 80 ? 5.627 -0.465 2.771 1.00 86.25 80 GLN A C 1
ATOM 643 O O . GLN A 1 80 ? 4.642 0.242 2.981 1.00 86.25 80 GLN A O 1
ATOM 648 N N . LEU A 1 81 ? 5.745 -1.216 1.672 1.00 89.81 81 LEU A N 1
ATOM 649 C CA . LEU A 1 81 ? 4.670 -1.322 0.679 1.00 89.81 81 LEU A CA 1
ATOM 650 C C . LEU A 1 81 ? 3.415 -1.955 1.291 1.00 89.81 81 LEU A C 1
ATOM 652 O O . LEU A 1 81 ? 2.300 -1.496 1.061 1.00 89.81 81 LEU A O 1
ATOM 656 N N . LEU A 1 82 ? 3.587 -2.963 2.144 1.00 93.50 82 LEU A N 1
ATOM 657 C CA . LEU A 1 82 ? 2.464 -3.623 2.797 1.00 93.50 82 LEU A CA 1
ATOM 658 C C . LEU A 1 82 ? 1.698 -2.660 3.716 1.00 93.50 82 LEU A C 1
ATOM 660 O O . LEU A 1 82 ? 0.467 -2.636 3.692 1.00 93.50 82 LEU A O 1
ATOM 664 N N . LEU A 1 83 ? 2.415 -1.821 4.471 1.00 90.75 83 LEU A N 1
ATOM 665 C CA . LEU A 1 83 ? 1.820 -0.778 5.306 1.00 90.75 83 LEU A CA 1
ATOM 666 C C . LEU A 1 83 ? 0.974 0.193 4.469 1.00 90.75 83 LEU A C 1
ATOM 668 O O . LEU A 1 83 ? -0.175 0.464 4.817 1.00 90.75 83 LEU A O 1
ATOM 672 N N . TYR A 1 84 ? 1.511 0.688 3.354 1.00 88.81 84 TYR A N 1
ATOM 673 C CA . TYR A 1 84 ? 0.796 1.618 2.479 1.00 88.81 84 TYR A CA 1
ATOM 674 C C . TYR A 1 84 ? -0.478 1.015 1.879 1.00 88.81 84 TYR A C 1
ATOM 676 O O . TYR A 1 84 ? -1.516 1.680 1.863 1.00 88.81 84 TYR A O 1
ATOM 684 N N . ALA A 1 85 ? -0.428 -0.242 1.439 1.00 93.12 85 ALA A N 1
ATOM 685 C CA . ALA A 1 85 ? -1.600 -0.925 0.904 1.00 93.12 85 ALA A CA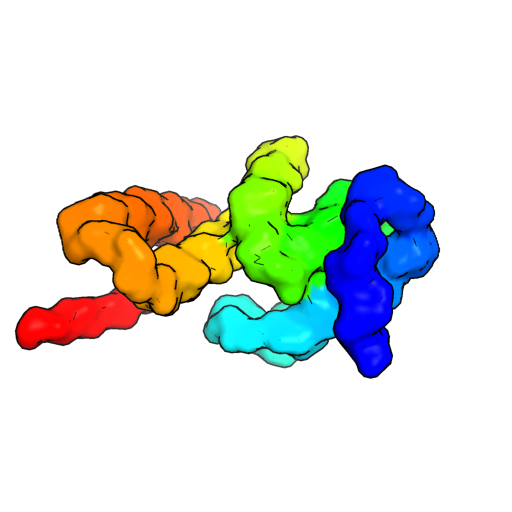 1
ATOM 686 C C . ALA A 1 85 ? -2.685 -1.142 1.973 1.00 93.12 85 ALA A C 1
ATOM 688 O O . ALA A 1 85 ? -3.869 -0.946 1.696 1.00 93.12 85 ALA A O 1
ATOM 689 N N . TYR A 1 86 ? -2.306 -1.462 3.216 1.00 94.31 86 TYR A N 1
ATOM 690 C CA . TYR A 1 86 ? -3.271 -1.568 4.31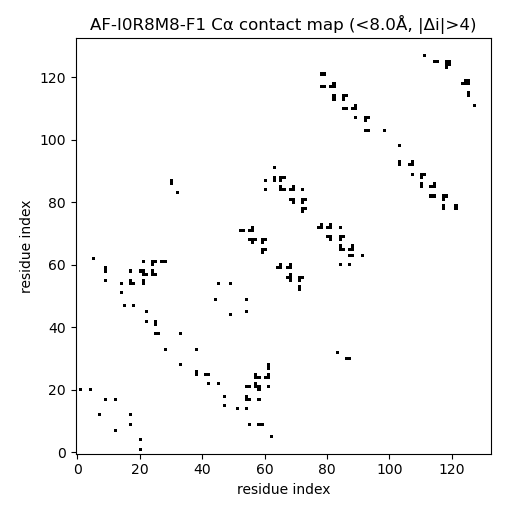2 1.00 94.31 86 TYR A CA 1
ATOM 691 C C . TYR A 1 86 ? -3.908 -0.231 4.693 1.00 94.31 86 TYR A C 1
ATOM 693 O O . TYR A 1 86 ? -5.111 -0.204 4.951 1.00 94.31 86 TYR A O 1
ATOM 701 N N . ILE A 1 87 ? -3.151 0.872 4.694 1.00 90.50 87 ILE A N 1
ATOM 702 C CA . ILE A 1 87 ? -3.716 2.207 4.943 1.00 90.50 87 ILE A CA 1
ATOM 703 C C . ILE A 1 87 ? -4.757 2.548 3.870 1.00 90.50 87 ILE A C 1
ATOM 705 O O . ILE A 1 87 ? -5.869 2.950 4.197 1.00 90.50 87 ILE A O 1
ATOM 709 N N . GLN A 1 88 ? -4.461 2.295 2.594 1.00 90.38 88 GLN A N 1
ATOM 710 C CA . GLN A 1 88 ? -5.445 2.533 1.539 1.00 90.38 88 GLN A CA 1
ATOM 711 C C . GLN A 1 88 ? -6.662 1.601 1.651 1.00 90.38 88 GLN A C 1
ATOM 713 O O . GLN A 1 88 ? -7.798 2.032 1.460 1.00 90.38 88 GLN A O 1
ATOM 718 N N . LYS A 1 89 ? -6.456 0.327 2.011 1.00 93.75 89 LYS A N 1
ATOM 719 C CA . LYS A 1 89 ? -7.562 -0.605 2.270 1.00 93.75 89 LYS A CA 1
ATOM 720 C C . LYS A 1 89 ? -8.463 -0.109 3.400 1.00 93.75 89 LYS A C 1
ATOM 722 O O . LYS A 1 89 ? -9.682 -0.243 3.307 1.00 93.75 89 LYS A O 1
ATOM 727 N N . TYR A 1 90 ? -7.876 0.467 4.447 1.00 91.81 90 TYR A N 1
ATOM 728 C CA . TYR A 1 90 ? -8.619 1.089 5.536 1.00 91.81 90 TYR A CA 1
ATOM 729 C C . TYR A 1 90 ? -9.501 2.230 5.022 1.00 91.81 90 TYR A C 1
ATOM 731 O O . TYR A 1 90 ? -10.700 2.227 5.291 1.00 91.81 90 TYR A O 1
ATOM 739 N N . GLU A 1 91 ? -8.941 3.151 4.234 1.00 89.50 91 GLU A N 1
ATOM 740 C CA . GLU A 1 91 ? -9.684 4.261 3.625 1.00 89.50 91 GLU A CA 1
ATOM 741 C C . GLU A 1 91 ? -10.857 3.758 2.769 1.00 89.50 91 GLU A C 1
ATOM 743 O O . GLU A 1 91 ? -11.994 4.177 2.994 1.00 89.50 91 GLU A O 1
ATOM 748 N N . ILE A 1 92 ? -10.619 2.7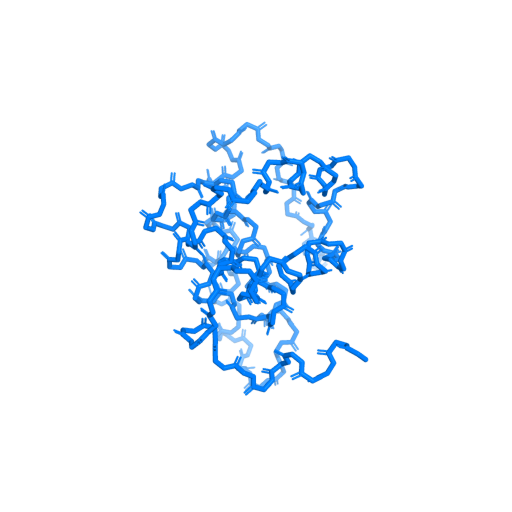91 1.873 1.00 90.44 92 ILE A N 1
ATOM 749 C CA . ILE A 1 92 ? -11.650 2.198 1.003 1.00 90.44 92 ILE A CA 1
ATOM 750 C C . ILE A 1 92 ? -12.787 1.586 1.830 1.00 90.44 92 ILE A C 1
ATOM 752 O O . ILE A 1 92 ? -13.954 1.913 1.618 1.00 90.44 92 ILE A O 1
ATOM 756 N N . VAL A 1 93 ? -12.465 0.725 2.803 1.00 91.75 93 VAL A N 1
ATOM 757 C CA . VAL A 1 93 ? -13.480 0.069 3.645 1.00 91.75 93 VAL A CA 1
ATOM 758 C C . VAL A 1 93 ? -14.203 1.095 4.522 1.00 91.75 93 VAL A C 1
ATOM 760 O O . VAL A 1 93 ? -15.405 0.972 4.745 1.00 91.75 93 VAL A O 1
ATOM 763 N N . SER A 1 94 ? -13.506 2.130 5.002 1.00 88.81 94 SER A N 1
ATOM 764 C CA . SER A 1 94 ? -14.105 3.197 5.810 1.00 88.81 94 SER A CA 1
ATOM 765 C C . SER A 1 94 ? -15.077 4.071 5.012 1.00 88.81 94 SER A C 1
ATOM 767 O O . SER A 1 94 ? -16.072 4.531 5.572 1.00 88.81 94 SER A O 1
ATOM 769 N N . ALA A 1 95 ? -14.852 4.237 3.708 1.00 89.31 95 ALA A N 1
ATOM 770 C CA . ALA A 1 95 ? -15.731 4.977 2.808 1.00 89.31 95 ALA A CA 1
ATOM 771 C C . ALA A 1 95 ? -16.889 4.125 2.255 1.00 89.31 95 ALA A C 1
ATOM 773 O O . ALA A 1 95 ? -17.887 4.675 1.790 1.00 89.31 95 ALA A O 1
ATOM 774 N N . ASP A 1 96 ? -16.797 2.793 2.330 1.00 89.81 96 ASP A N 1
ATOM 775 C CA . ASP A 1 96 ? -17.827 1.886 1.823 1.00 89.81 96 ASP A CA 1
ATOM 776 C C . ASP A 1 96 ? -19.132 2.011 2.630 1.00 89.81 96 ASP A C 1
ATOM 778 O O . ASP A 1 96 ? -19.169 1.792 3.846 1.00 89.81 96 ASP A O 1
ATOM 782 N N . THR A 1 97 ? -20.211 2.390 1.947 1.00 89.81 97 THR A N 1
ATOM 783 C CA . THR A 1 97 ? -21.558 2.568 2.518 1.00 89.81 97 THR A CA 1
ATOM 784 C C . THR A 1 97 ? -22.466 1.357 2.300 1.00 89.81 97 THR A C 1
ATOM 786 O O . THR A 1 97 ? -23.602 1.353 2.767 1.00 89.81 97 THR A O 1
ATOM 789 N N . THR A 1 98 ? -21.980 0.328 1.603 1.00 92.56 98 THR A N 1
ATOM 790 C CA . THR A 1 98 ? -22.742 -0.883 1.267 1.00 92.56 98 THR A CA 1
ATOM 791 C C . THR A 1 98 ? -22.601 -1.991 2.310 1.00 92.56 98 THR A C 1
ATOM 793 O O . THR A 1 98 ? -23.457 -2.872 2.393 1.00 92.56 98 THR A O 1
ATOM 796 N N . LEU A 1 99 ? -21.546 -1.945 3.129 1.00 87.69 99 LEU A N 1
ATOM 797 C CA . LEU A 1 99 ? -21.319 -2.892 4.220 1.00 87.69 99 LEU A CA 1
ATOM 798 C C . LEU A 1 99 ? -22.213 -2.596 5.428 1.00 87.69 99 LEU A C 1
ATOM 800 O O . LEU A 1 99 ? -22.481 -1.440 5.760 1.00 87.69 99 LEU A O 1
ATOM 804 N N . SER A 1 100 ? -22.612 -3.657 6.134 1.00 90.19 100 SER A N 1
ATOM 805 C CA . SER A 1 100 ? -23.250 -3.521 7.443 1.00 90.19 100 SER A CA 1
ATOM 806 C C . SER A 1 100 ? -22.278 -2.893 8.453 1.00 90.19 100 SER A C 1
ATOM 808 O O . SER A 1 100 ? -21.057 -3.019 8.318 1.00 90.19 100 SER A O 1
ATOM 810 N N . GLY A 1 101 ? -22.810 -2.220 9.479 1.00 87.88 101 GLY A N 1
ATOM 811 C CA . GLY A 1 101 ? -21.986 -1.587 10.517 1.00 87.88 101 GLY A CA 1
ATOM 812 C C . GLY A 1 101 ? -21.049 -2.576 11.221 1.00 87.88 101 GLY A C 1
ATOM 813 O O . GLY A 1 101 ? -19.870 -2.275 11.409 1.00 87.88 101 GLY A O 1
ATOM 814 N N . ASP A 1 102 ? -21.547 -3.776 11.523 1.00 89.44 102 ASP A N 1
ATOM 815 C CA . ASP A 1 102 ? -20.794 -4.827 12.216 1.00 89.44 102 ASP A CA 1
ATOM 816 C C . ASP A 1 102 ? -19.697 -5.433 11.330 1.00 89.44 102 ASP A C 1
ATOM 818 O O . ASP A 1 102 ? -18.552 -5.590 11.773 1.00 89.44 102 ASP A O 1
ATOM 822 N N . ASP A 1 103 ? -20.002 -5.710 10.055 1.00 90.81 103 ASP A N 1
ATOM 823 C CA . ASP A 1 103 ? -19.016 -6.230 9.100 1.00 90.81 103 ASP A CA 1
ATOM 824 C C . ASP A 1 103 ? -17.919 -5.198 8.828 1.00 90.81 103 ASP A C 1
ATOM 826 O O . ASP A 1 103 ? -16.732 -5.529 8.760 1.00 90.81 103 ASP A O 1
ATOM 830 N N . LYS A 1 104 ? -18.313 -3.929 8.684 1.00 91.06 104 LYS A N 1
ATOM 831 C CA . LYS A 1 104 ? -17.394 -2.815 8.462 1.00 91.06 104 LYS A CA 1
ATOM 832 C C . LYS A 1 104 ? -16.480 -2.616 9.664 1.00 91.06 104 LYS A C 1
ATOM 834 O O . LYS A 1 104 ? -15.266 -2.556 9.488 1.00 91.06 104 LYS A O 1
ATOM 839 N N . SER A 1 105 ? -17.037 -2.578 10.873 1.00 90.19 105 SER A N 1
ATOM 840 C CA . SER A 1 105 ? -16.266 -2.438 12.113 1.00 90.19 105 SER A CA 1
ATOM 841 C C . SER A 1 105 ? -15.253 -3.574 12.276 1.00 90.19 105 SER A C 1
ATOM 843 O O . SER A 1 105 ? -14.063 -3.325 12.478 1.00 90.19 105 SER A O 1
ATOM 845 N N . SER A 1 106 ? -15.690 -4.819 12.072 1.00 93.38 106 SER A N 1
ATOM 846 C CA . SER A 1 106 ? -14.824 -5.999 12.168 1.00 93.38 106 SER A CA 1
ATOM 847 C C . SER A 1 106 ? -13.651 -5.931 11.184 1.00 93.38 106 SER A C 1
ATOM 849 O O . SER A 1 106 ? -12.498 -6.093 11.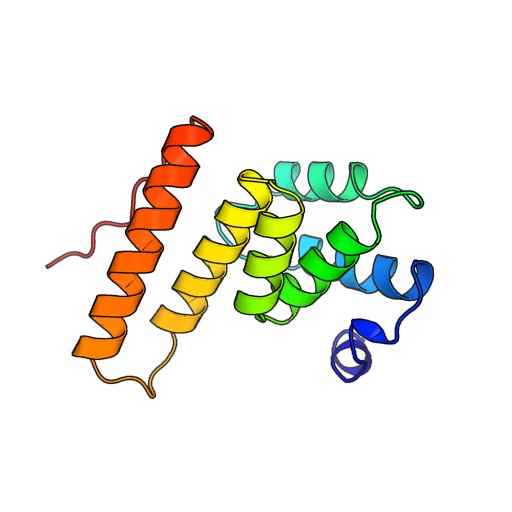585 1.00 93.38 106 SER A O 1
ATOM 851 N N . LYS A 1 107 ? -13.916 -5.610 9.909 1.00 92.81 107 LYS A N 1
ATOM 852 C CA . LYS A 1 107 ? -12.868 -5.452 8.885 1.00 92.81 107 LYS A CA 1
ATOM 853 C C . LYS A 1 107 ? -11.899 -4.321 9.221 1.00 92.81 107 LYS A C 1
ATOM 855 O O . LYS A 1 107 ? -10.688 -4.507 9.110 1.00 92.81 107 LYS A O 1
ATOM 860 N N . LEU A 1 108 ? -12.413 -3.160 9.630 1.00 93.69 108 LEU A N 1
ATOM 861 C CA . LEU A 1 108 ? -11.587 -2.003 9.975 1.00 93.69 108 LEU A CA 1
ATOM 862 C C . LEU A 1 108 ? -10.669 -2.300 11.161 1.00 93.69 108 LEU A C 1
ATOM 864 O O . LEU A 1 108 ? -9.502 -1.920 11.115 1.00 93.69 108 LEU A O 1
ATOM 868 N N . ASN A 1 109 ? -11.150 -3.015 12.177 1.00 93.81 109 ASN A N 1
ATOM 869 C CA . ASN A 1 109 ? -10.331 -3.404 13.324 1.00 93.81 109 ASN A CA 1
ATOM 870 C C . ASN A 1 109 ? -9.182 -4.330 12.912 1.00 93.81 109 ASN A C 1
ATOM 872 O O . ASN A 1 109 ? -8.033 -4.043 13.240 1.00 93.81 109 ASN A O 1
ATOM 876 N N . SER A 1 110 ? -9.453 -5.359 12.103 1.00 94.50 110 SER A N 1
ATOM 877 C CA . SER A 1 110 ? -8.391 -6.233 11.586 1.00 94.50 110 SER A CA 1
ATOM 878 C C . SER A 1 110 ? -7.370 -5.476 10.730 1.00 94.50 110 SER A C 1
ATOM 880 O O . SER A 1 110 ? -6.172 -5.741 10.802 1.00 94.50 110 SER A O 1
ATOM 882 N N . ILE A 1 111 ? -7.808 -4.514 9.913 1.00 94.00 111 ILE A N 1
ATOM 883 C CA . ILE A 1 111 ? -6.884 -3.693 9.118 1.00 94.00 111 ILE A CA 1
ATOM 884 C C . ILE A 1 111 ? -6.045 -2.786 10.034 1.00 94.00 111 ILE A C 1
ATOM 886 O O . ILE A 1 111 ? -4.831 -2.708 9.853 1.00 94.00 111 ILE A O 1
ATOM 890 N N . LYS A 1 112 ? -6.651 -2.152 11.048 1.00 91.88 112 LYS A N 1
ATOM 891 C CA . LYS A 1 112 ? -5.942 -1.315 12.033 1.00 91.88 112 LYS A CA 1
ATOM 892 C C . LYS A 1 112 ? -4.855 -2.091 12.777 1.00 91.88 112 LYS A C 1
ATOM 894 O O . LYS A 1 112 ? -3.773 -1.545 12.983 1.00 91.88 112 LYS A O 1
ATOM 899 N N . GLU A 1 113 ? -5.121 -3.336 13.168 1.00 94.06 113 GLU A N 1
ATOM 900 C CA . GLU A 1 113 ? -4.129 -4.202 13.821 1.00 94.06 113 GLU A CA 1
ATOM 901 C C . GLU A 1 113 ? -2.924 -4.457 12.909 1.00 94.06 113 GLU A C 1
ATOM 903 O O . GLU A 1 113 ? -1.793 -4.191 13.311 1.00 94.06 113 GLU A O 1
ATOM 908 N N . ASN A 1 114 ? -3.160 -4.833 11.646 1.00 94.06 114 ASN A N 1
ATOM 909 C CA . ASN A 1 114 ? -2.082 -5.020 10.669 1.00 94.06 114 ASN A CA 1
ATOM 910 C C . ASN A 1 114 ? -1.243 -3.746 10.472 1.00 94.06 114 ASN A C 1
ATOM 912 O O . ASN A 1 114 ? -0.014 -3.808 10.446 1.00 94.06 114 ASN A O 1
ATOM 916 N N . ILE A 1 115 ? -1.894 -2.582 10.355 1.00 91.69 115 ILE A N 1
ATOM 917 C CA . ILE A 1 115 ? -1.207 -1.289 10.223 1.00 91.69 115 ILE A CA 1
ATOM 918 C C . ILE A 1 115 ? -0.327 -1.024 11.447 1.00 91.69 115 ILE A C 1
ATOM 920 O O . ILE A 1 115 ? 0.831 -0.636 11.299 1.00 91.69 115 ILE A O 1
ATOM 924 N N . LYS A 1 116 ? -0.856 -1.252 12.654 1.00 89.19 116 LYS A N 1
ATOM 925 C CA . LYS A 1 116 ? -0.130 -1.040 13.908 1.00 89.19 116 LYS A CA 1
ATOM 926 C C . LYS A 1 116 ? 1.103 -1.939 14.006 1.00 89.19 116 LYS A C 1
ATOM 928 O O . LYS A 1 116 ? 2.184 -1.440 14.318 1.00 89.19 116 LYS A O 1
ATOM 933 N N . ASP A 1 117 ? 0.957 -3.227 13.712 1.00 90.81 117 ASP A N 1
ATOM 934 C CA . ASP A 1 117 ? 2.050 -4.200 13.789 1.00 90.81 117 ASP A CA 1
ATOM 935 C C . ASP A 1 117 ? 3.163 -3.878 12.782 1.00 90.81 117 ASP A C 1
ATOM 937 O O . ASP A 1 117 ? 4.356 -3.914 13.109 1.00 90.81 117 ASP A O 1
ATOM 941 N N . LEU A 1 118 ? 2.786 -3.483 11.562 1.00 91.25 118 LEU A N 1
ATOM 942 C CA . LEU A 1 118 ? 3.731 -3.062 10.528 1.00 91.25 118 LEU A CA 1
ATOM 943 C C . LEU A 1 118 ? 4.425 -1.750 10.888 1.00 91.25 118 LEU A C 1
ATOM 945 O O . LEU A 1 118 ? 5.646 -1.656 10.773 1.00 91.25 118 LEU A O 1
ATOM 949 N N . ALA A 1 119 ? 3.682 -0.754 11.371 1.00 84.88 119 ALA A N 1
ATOM 950 C CA . ALA A 1 119 ? 4.252 0.515 11.806 1.00 84.88 119 ALA A CA 1
ATOM 951 C C . ALA A 1 119 ? 5.258 0.311 12.947 1.00 84.88 119 ALA A C 1
ATOM 953 O O . ALA A 1 119 ? 6.370 0.836 12.884 1.00 84.88 119 ALA A O 1
ATOM 954 N N . GLN A 1 120 ? 4.923 -0.527 13.933 1.00 87.00 120 GLN A N 1
ATOM 955 C CA . GLN A 1 120 ? 5.835 -0.892 15.015 1.00 87.00 120 GLN A CA 1
ATOM 956 C C . GLN A 1 120 ? 7.095 -1.588 14.486 1.00 87.00 120 GLN A C 1
ATOM 958 O O . GLN A 1 120 ? 8.202 -1.240 14.898 1.00 87.00 120 GLN A O 1
ATOM 963 N N . THR A 1 121 ? 6.943 -2.528 13.549 1.00 87.50 121 THR A N 1
ATOM 964 C CA . THR A 1 121 ? 8.067 -3.236 12.911 1.00 87.50 121 THR A CA 1
ATOM 965 C C . THR A 1 121 ? 9.000 -2.278 12.167 1.00 87.50 121 THR A C 1
ATOM 967 O O . THR A 1 121 ? 10.217 -2.450 12.188 1.00 87.50 121 THR A O 1
ATOM 970 N N . LEU A 1 122 ? 8.443 -1.243 11.537 1.00 82.75 122 LEU A N 1
ATOM 971 C CA . LEU A 1 122 ? 9.184 -0.228 10.787 1.00 82.75 122 LEU A CA 1
ATOM 972 C C . LEU A 1 122 ? 9.720 0.914 11.670 1.00 82.75 122 LEU A C 1
ATOM 974 O O . LEU A 1 122 ? 10.406 1.802 11.167 1.00 82.75 122 LEU A O 1
ATOM 978 N N . GLY A 1 123 ? 9.410 0.920 12.972 1.00 79.94 123 GLY A N 1
ATOM 979 C CA . GLY A 1 123 ? 9.765 2.013 13.883 1.00 79.94 123 GLY A CA 1
ATOM 980 C C . GLY A 1 123 ? 9.001 3.317 13.618 1.00 79.94 123 GLY A C 1
ATOM 981 O O . GLY A 1 123 ? 9.425 4.384 14.064 1.00 79.94 123 GLY A O 1
ATOM 982 N N . ILE A 1 124 ? 7.880 3.247 12.898 1.00 75.75 124 ILE A N 1
ATOM 983 C CA . ILE A 1 124 ? 6.999 4.375 12.599 1.00 75.75 124 ILE A CA 1
ATOM 984 C C . ILE A 1 124 ? 6.006 4.522 13.755 1.00 75.75 124 ILE A C 1
ATOM 986 O O . ILE A 1 124 ? 5.321 3.571 14.133 1.00 75.75 124 ILE A O 1
ATOM 990 N N . LYS A 1 125 ? 5.893 5.729 14.318 1.00 63.72 125 LYS A N 1
ATOM 991 C CA . LYS A 1 125 ? 4.815 6.037 15.264 1.00 63.72 125 LYS A CA 1
ATOM 992 C C . LYS A 1 125 ? 3.506 6.179 14.492 1.00 63.72 125 LYS A C 1
ATOM 994 O O . LYS A 1 125 ? 3.251 7.224 13.907 1.00 63.72 125 LYS A O 1
ATOM 999 N N . TYR A 1 126 ? 2.701 5.123 14.483 1.00 61.00 126 TYR A N 1
ATOM 1000 C CA . TYR A 1 126 ? 1.322 5.182 14.016 1.00 61.00 126 TYR A CA 1
ATOM 1001 C C . TYR A 1 126 ? 0.405 5.488 15.201 1.00 61.00 126 TYR A C 1
ATOM 1003 O O . TYR A 1 126 ? 0.236 4.656 16.095 1.00 61.00 126 TYR A O 1
ATOM 1011 N N . GLU A 1 127 ? -0.158 6.693 15.220 1.00 58.53 127 GLU A N 1
ATOM 1012 C CA . GLU A 1 127 ? -1.253 7.051 16.117 1.00 58.53 127 GLU A CA 1
ATOM 1013 C C . GLU A 1 127 ? -2.549 6.862 15.323 1.00 58.53 127 GLU A C 1
ATOM 1015 O O . GLU A 1 127 ? -2.819 7.665 14.431 1.00 58.53 127 GLU A O 1
ATOM 1020 N N . PRO A 1 128 ? -3.334 5.790 15.558 1.00 53.69 128 PRO A N 1
ATOM 1021 C CA . PRO A 1 128 ? -4.657 5.723 14.962 1.00 53.69 128 PRO A CA 1
ATOM 1022 C C . PRO A 1 128 ? -5.432 6.937 15.473 1.00 53.69 128 PRO A C 1
ATOM 1024 O O . PRO A 1 128 ? -5.541 7.104 16.691 1.00 53.69 128 PRO A O 1
ATOM 1027 N N . GLU A 1 129 ? -5.930 7.774 14.556 1.00 50.62 129 GLU A N 1
ATOM 1028 C CA . GLU A 1 129 ? -6.890 8.838 14.868 1.00 50.62 129 GLU A CA 1
ATOM 1029 C C . GLU A 1 129 ? -7.880 8.279 15.891 1.00 50.62 129 GLU A C 1
ATOM 1031 O O . GLU A 1 129 ? -8.495 7.224 15.672 1.00 50.62 129 GLU A O 1
ATOM 1036 N N . LYS A 1 130 ? -7.936 8.920 17.064 1.00 39.34 130 LYS A N 1
ATOM 1037 C CA . LYS A 1 130 ? -8.873 8.540 18.113 1.00 39.34 130 LYS A CA 1
ATOM 1038 C C . LYS A 1 130 ? -10.252 8.613 17.480 1.00 39.34 130 LYS A C 1
ATOM 1040 O O . LYS A 1 130 ? -10.720 9.698 17.163 1.00 39.34 130 LYS A O 1
ATOM 1045 N N . THR A 1 131 ? -10.889 7.464 17.284 1.00 38.31 131 THR A N 1
ATOM 1046 C CA . THR A 1 131 ? -12.337 7.424 17.107 1.00 38.31 131 THR A CA 1
ATOM 1047 C C . THR A 1 131 ? -12.897 8.024 18.393 1.00 38.31 131 THR A C 1
ATOM 1049 O O . THR A 1 131 ? -12.851 7.371 19.435 1.00 38.31 131 THR A O 1
ATOM 1052 N N . GLU A 1 132 ? -13.254 9.308 18.353 1.00 34.16 132 GLU A N 1
ATOM 1053 C CA . GLU A 1 132 ? -14.008 9.961 19.417 1.00 34.16 132 GLU A CA 1
ATOM 1054 C C . GLU A 1 132 ? -15.319 9.180 19.570 1.00 34.16 132 GLU A C 1
ATOM 1056 O O . GLU A 1 132 ? -16.064 9.013 18.601 1.00 34.16 132 GLU A O 1
ATOM 1061 N N . GLU A 1 133 ? -15.519 8.618 20.763 1.00 33.81 133 GLU A N 1
ATOM 1062 C CA . GLU A 1 133 ? -16.819 8.134 21.241 1.00 33.81 133 GLU A CA 1
ATOM 1063 C C . GLU A 1 133 ? -17.734 9.313 21.585 1.00 33.81 133 GLU A C 1
ATOM 1065 O O . GLU A 1 133 ? -17.226 10.309 22.158 1.00 33.81 133 GLU A O 1
#

InterPro domains:
  IPR018778 Type VII secretion system EssB [PF10140] (2-119)
  IPR042565 Type VII secretion system EssB, C-terminal [G3DSA:1.25.40.680] (1-133)